Protein AF-A0A7C9DHQ3-F1 (afdb_monomer_lite)

Secondary structure (DSSP, 8-state):
------TTTHHHHHHHHHHTT--TTT-TT-HHHHHHHHHHHTGGG-HHHHHHHHHHHTTSTTHHHHTTHHHHHHHHHHHHHHHH-TTTT------------------------HHHHHHHHHHHTTS-HHHHHHHHHHTT-

pLDDT: mean 81.23, std 19.98, range [33.62, 97.62]

Structure (mmCIF, N/CA/C/O backbone):
data_AF-A0A7C9DHQ3-F1
#
_entry.id   AF-A0A7C9DHQ3-F1
#
loop_
_atom_site.group_PDB
_atom_site.id
_atom_site.type_symbol
_atom_site.label_atom_id
_atom_site.label_alt_id
_atom_site.label_comp_id
_atom_site.label_asym_id
_atom_site.label_entity_id
_atom_site.label_seq_id
_atom_site.pdbx_PDB_ins_code
_atom_site.Cartn_x
_atom_site.Cartn_y
_atom_site.Cartn_z
_atom_site.occupancy
_atom_site.B_iso_or_equiv
_atom_site.auth_seq_id
_atom_site.auth_comp_id
_atom_site.auth_asym_id
_atom_site.auth_atom_id
_atom_site.pdbx_PDB_model_num
ATOM 1 N N . VAL A 1 1 ? -20.722 9.355 8.024 1.00 60.62 1 VAL A N 1
ATOM 2 C CA . VAL A 1 1 ? -19.479 10.035 7.573 1.00 60.62 1 VAL A CA 1
ATOM 3 C C . VAL A 1 1 ? -18.934 9.284 6.367 1.00 60.62 1 VAL A C 1
ATOM 5 O O . VAL A 1 1 ? -18.838 8.066 6.445 1.00 60.62 1 VAL A O 1
ATOM 8 N N . LYS A 1 2 ? -18.645 9.956 5.244 1.00 75.50 2 LYS A N 1
ATOM 9 C CA . LYS A 1 2 ? -18.074 9.310 4.047 1.00 75.50 2 LYS A CA 1
ATOM 10 C C . LYS A 1 2 ? -16.556 9.470 4.079 1.00 75.50 2 LYS A C 1
ATOM 12 O O . LYS A 1 2 ? -16.066 10.593 4.041 1.00 75.50 2 LYS A O 1
ATOM 17 N N . ILE A 1 3 ? -15.831 8.360 4.179 1.00 81.81 3 ILE A N 1
ATOM 18 C CA . ILE A 1 3 ? -14.366 8.348 4.126 1.00 81.81 3 ILE A CA 1
ATOM 19 C C . ILE A 1 3 ? -13.960 8.115 2.673 1.00 81.81 3 ILE A C 1
ATOM 21 O O . ILE A 1 3 ? -14.392 7.150 2.047 1.00 81.81 3 ILE A O 1
ATOM 25 N N . GLU A 1 4 ? -13.152 9.018 2.131 1.00 90.00 4 GLU A N 1
ATOM 26 C CA . GLU A 1 4 ? -12.607 8.892 0.783 1.00 90.00 4 GLU A CA 1
ATOM 27 C C . GLU A 1 4 ? -11.281 8.119 0.825 1.00 90.00 4 GLU A C 1
ATOM 29 O O . GLU A 1 4 ? -10.290 8.586 1.397 1.00 90.00 4 GLU A O 1
ATOM 34 N N . LEU A 1 5 ? -11.259 6.940 0.199 1.00 93.75 5 LEU A N 1
ATOM 35 C CA . LEU A 1 5 ? -10.052 6.133 0.048 1.00 93.75 5 LEU A CA 1
ATOM 36 C C . LEU A 1 5 ? -9.278 6.571 -1.193 1.00 93.75 5 LEU A C 1
ATOM 38 O O . LEU A 1 5 ? -9.798 6.584 -2.305 1.00 93.75 5 LEU A O 1
ATOM 42 N N . THR A 1 6 ? -8.011 6.915 -0.988 1.00 96.69 6 THR A N 1
ATOM 43 C CA . THR A 1 6 ? -7.057 7.225 -2.057 1.00 96.69 6 THR A CA 1
ATOM 44 C C . THR A 1 6 ? -5.733 6.539 -1.747 1.00 96.69 6 THR A C 1
ATOM 46 O O . THR A 1 6 ? -5.458 6.233 -0.584 1.00 96.69 6 THR A O 1
ATOM 49 N N . ALA A 1 7 ? -4.884 6.333 -2.755 1.00 96.25 7 ALA A N 1
ATOM 50 C CA . ALA A 1 7 ? -3.598 5.656 -2.578 1.00 96.25 7 ALA A CA 1
ATOM 51 C C . ALA A 1 7 ? -2.707 6.299 -1.497 1.00 96.25 7 ALA A C 1
ATOM 53 O O . ALA A 1 7 ? -2.058 5.594 -0.741 1.00 96.25 7 ALA A O 1
ATOM 54 N N . GLY A 1 8 ? -2.738 7.628 -1.341 1.00 95.62 8 GLY A N 1
ATOM 55 C CA . GLY A 1 8 ? -1.963 8.318 -0.298 1.00 95.62 8 GLY A CA 1
ATOM 56 C C . GLY A 1 8 ? -2.602 8.310 1.098 1.00 95.62 8 GLY A C 1
ATOM 57 O O . GLY A 1 8 ? -1.952 8.700 2.061 1.00 95.62 8 GLY A O 1
ATOM 58 N N . LYS A 1 9 ? -3.877 7.913 1.218 1.00 96.00 9 LYS A N 1
ATOM 59 C CA . LYS A 1 9 ? -4.616 7.870 2.495 1.00 96.00 9 LYS A CA 1
ATOM 60 C C . LYS A 1 9 ? -4.815 6.447 3.018 1.00 96.00 9 LYS A C 1
ATOM 62 O O . LYS A 1 9 ? -5.102 6.287 4.199 1.00 96.00 9 LYS A O 1
ATOM 67 N N . VAL A 1 10 ? -4.668 5.423 2.174 1.00 97.19 10 VAL A N 1
ATOM 68 C CA . VAL A 1 10 ? -4.971 4.035 2.551 1.00 97.19 10 VAL A CA 1
ATOM 69 C C . VAL A 1 10 ? -4.105 3.538 3.709 1.00 97.19 10 VAL A C 1
ATOM 71 O O . VAL A 1 10 ? -4.652 2.970 4.647 1.00 97.19 10 VAL A O 1
ATOM 74 N N . ALA A 1 11 ? -2.792 3.797 3.696 1.00 97.12 11 ALA A N 1
ATOM 75 C CA . ALA A 1 11 ? -1.904 3.332 4.757 1.00 97.12 11 ALA A CA 1
ATOM 76 C C . ALA A 1 11 ? -2.162 4.065 6.087 1.00 97.12 11 ALA A C 1
ATOM 78 O O . ALA A 1 11 ? -2.366 3.376 7.085 1.00 97.12 11 ALA A O 1
ATOM 79 N N . PRO A 1 12 ? -2.282 5.414 6.130 1.00 96.50 12 PRO A N 1
ATOM 80 C CA . PRO A 1 12 ? -2.689 6.110 7.351 1.00 96.50 12 PRO A CA 1
ATOM 81 C C . PRO A 1 12 ? -4.020 5.610 7.918 1.00 96.50 12 PRO A C 1
ATOM 83 O O . PRO A 1 12 ? -4.141 5.431 9.125 1.00 96.50 12 PRO A O 1
ATOM 86 N N . LEU A 1 13 ? -5.015 5.358 7.060 1.00 96.25 13 LEU A N 1
ATOM 87 C CA . LEU A 1 13 ? -6.326 4.872 7.492 1.00 96.25 13 LEU A CA 1
ATOM 88 C C . LEU A 1 13 ? -6.277 3.421 7.986 1.00 96.25 13 LEU A C 1
ATOM 90 O O . LEU A 1 13 ? -6.947 3.105 8.966 1.00 96.25 13 LEU A O 1
ATOM 94 N N . ARG A 1 14 ? -5.472 2.553 7.360 1.00 96.25 14 ARG A N 1
ATOM 95 C CA . ARG A 1 14 ? -5.267 1.175 7.828 1.00 96.25 14 ARG A CA 1
ATOM 96 C C . ARG A 1 14 ? -4.568 1.153 9.187 1.00 96.25 14 ARG A C 1
ATOM 98 O O . ARG A 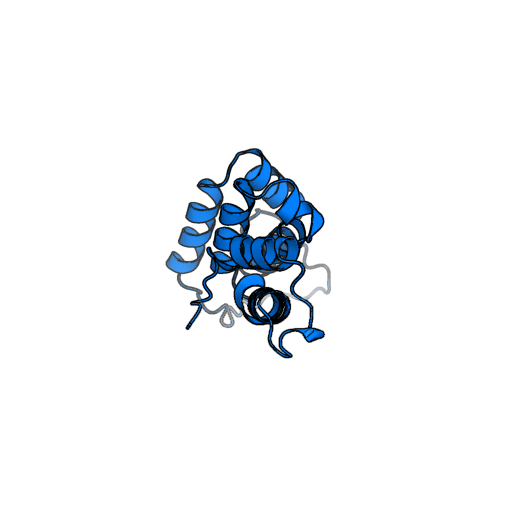1 14 ? -4.980 0.379 10.049 1.00 96.25 14 ARG A O 1
ATOM 105 N N . CYS A 1 15 ? -3.572 2.020 9.386 1.00 96.38 15 CYS A N 1
ATOM 106 C CA . CYS A 1 15 ? -2.920 2.209 10.681 1.00 96.38 15 CYS A CA 1
ATOM 107 C C . CYS A 1 15 ? -3.899 2.768 11.724 1.00 96.38 15 CYS A C 1
ATOM 109 O O . CYS A 1 15 ? -3.992 2.241 12.823 1.00 96.38 15 CYS A O 1
ATOM 111 N N . ALA A 1 16 ? -4.688 3.789 11.384 1.00 94.94 16 ALA A N 1
ATOM 112 C CA . ALA A 1 16 ? -5.689 4.334 12.300 1.00 94.94 16 ALA A CA 1
ATOM 113 C C . ALA A 1 16 ? -6.722 3.277 12.721 1.00 94.94 16 ALA A C 1
ATOM 115 O O . ALA A 1 16 ? -7.058 3.197 13.896 1.00 94.94 16 ALA A O 1
ATOM 116 N N . GLY A 1 17 ? -7.186 2.442 11.783 1.00 93.75 17 GLY A N 1
ATOM 117 C CA . GLY A 1 17 ? -8.098 1.338 12.087 1.00 93.75 17 GLY A CA 1
ATOM 118 C C . GLY A 1 17 ? -7.513 0.333 13.082 1.00 93.75 17 GLY A C 1
ATOM 119 O O . GLY A 1 17 ? -8.237 -0.122 13.958 1.00 93.75 17 GLY A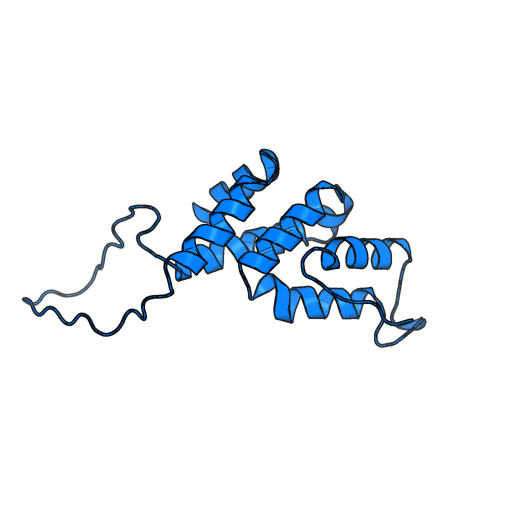 O 1
ATOM 120 N N . GLU A 1 18 ? -6.213 0.042 12.978 1.00 94.00 18 GLU A N 1
ATOM 121 C CA . GLU A 1 18 ? -5.501 -0.838 13.913 1.00 94.00 18 GLU A CA 1
ATOM 122 C C . GLU A 1 18 ? -5.374 -0.218 15.312 1.00 94.00 18 GLU A C 1
ATOM 124 O O . GLU A 1 18 ? -5.678 -0.878 16.294 1.00 94.00 18 GLU A O 1
ATOM 129 N N . VAL A 1 19 ? -4.980 1.061 15.416 1.00 94.06 19 VAL A N 1
ATOM 130 C CA . VAL A 1 19 ? -4.885 1.769 16.715 1.00 94.06 19 VAL A CA 1
ATOM 131 C C . VAL A 1 19 ? -6.243 1.868 17.406 1.00 94.06 19 VAL A C 1
ATOM 133 O O . VAL A 1 19 ? -6.319 1.837 18.628 1.00 94.06 19 VAL A O 1
ATOM 136 N N . LEU A 1 20 ? -7.313 2.021 16.627 1.00 93.19 20 LEU A N 1
ATOM 137 C CA . LEU A 1 20 ? -8.681 2.055 17.138 1.00 93.19 20 LEU A CA 1
ATOM 138 C C . LEU A 1 20 ? -9.246 0.657 17.422 1.00 93.19 20 LEU A C 1
ATOM 140 O O . LEU A 1 20 ? -10.418 0.565 17.779 1.00 93.19 20 LEU A O 1
ATOM 144 N N . GLU A 1 21 ? -8.452 -0.399 17.217 1.00 90.94 21 GLU A N 1
ATOM 145 C CA . GLU A 1 21 ? -8.834 -1.798 17.423 1.00 90.94 21 GLU A CA 1
ATOM 146 C C . GLU A 1 21 ? -10.171 -2.133 16.740 1.00 90.94 21 GLU A C 1
ATOM 148 O O . GLU A 1 21 ? -11.045 -2.796 17.296 1.00 90.94 21 GLU A O 1
ATOM 153 N N . MET A 1 22 ? -10.370 -1.628 15.513 1.00 89.56 22 MET A N 1
ATOM 154 C CA . MET A 1 22 ? -11.636 -1.807 14.806 1.00 89.56 22 MET A CA 1
ATOM 155 C C . MET A 1 22 ? -11.826 -3.268 14.393 1.00 89.56 22 MET A C 1
ATOM 157 O O . MET A 1 22 ? -11.284 -3.718 13.386 1.00 89.56 22 MET A O 1
ATOM 161 N N . THR A 1 23 ? -12.661 -3.987 15.132 1.00 86.12 23 THR A N 1
ATOM 162 C CA . THR A 1 23 ? -13.098 -5.348 14.808 1.00 86.12 23 THR A CA 1
ATOM 163 C C . THR A 1 23 ? -14.413 -5.353 14.022 1.00 86.12 23 THR A C 1
ATOM 165 O O . THR A 1 23 ? -15.074 -4.323 13.839 1.00 86.12 23 THR A O 1
ATOM 168 N N . GLU A 1 24 ? -14.790 -6.514 13.487 1.00 82.38 24 GLU A N 1
ATOM 169 C CA . GLU A 1 24 ? -16.078 -6.700 12.798 1.00 82.38 24 GLU A CA 1
ATOM 170 C C . GLU A 1 24 ? -17.273 -6.603 13.758 1.00 82.38 24 GLU A C 1
ATOM 172 O O . GLU A 1 24 ? -18.384 -6.308 13.326 1.00 82.38 24 GLU A O 1
ATOM 177 N N . GLU A 1 25 ? -17.035 -6.743 15.065 1.00 80.00 25 GLU A N 1
ATOM 178 C CA . GLU A 1 25 ? -18.056 -6.621 16.110 1.00 80.00 25 GLU A CA 1
ATOM 179 C C . GLU A 1 25 ? -18.663 -5.211 16.171 1.00 80.00 25 GLU A C 1
ATOM 181 O O . GLU A 1 25 ? -19.820 -5.045 16.555 1.00 80.00 25 GLU A O 1
ATOM 186 N N . TYR A 1 26 ? -17.910 -4.189 15.749 1.00 73.38 26 TYR A N 1
ATOM 187 C CA . TYR A 1 26 ? -18.393 -2.807 15.687 1.00 73.38 26 TYR A CA 1
ATOM 188 C C . TYR A 1 26 ? -19.109 -2.481 14.368 1.00 73.38 26 TYR A C 1
ATOM 190 O O . TYR A 1 26 ? -19.948 -1.581 14.327 1.00 73.38 26 TYR A O 1
ATOM 198 N N . SER A 1 27 ? -18.732 -3.151 13.273 1.00 80.75 27 SER A N 1
ATOM 199 C CA . SER A 1 27 ? -19.278 -2.958 11.924 1.00 80.75 27 SER A CA 1
ATOM 200 C C . SER A 1 27 ? -18.690 -4.003 10.965 1.00 80.75 27 SER A C 1
ATOM 202 O O . SER A 1 27 ? -17.472 -4.037 10.798 1.00 80.75 27 SER A O 1
ATOM 204 N N . GLU A 1 28 ? -19.533 -4.730 10.221 1.00 75.56 28 GLU A N 1
ATOM 205 C CA . GLU A 1 28 ? -19.107 -5.742 9.224 1.00 75.56 28 GLU A CA 1
ATOM 206 C C . GLU A 1 28 ? -18.123 -5.190 8.170 1.00 75.56 28 GLU A C 1
ATOM 208 O O . GLU A 1 28 ? -17.203 -5.872 7.726 1.00 75.56 28 GLU A O 1
ATOM 213 N N . ASP A 1 29 ? -18.266 -3.915 7.797 1.00 85.25 29 ASP A N 1
ATOM 214 C CA . ASP A 1 29 ? -17.377 -3.227 6.851 1.00 85.25 29 ASP A CA 1
ATOM 215 C C . ASP A 1 29 ? -16.609 -2.087 7.547 1.00 85.25 29 ASP A C 1
ATOM 217 O O . ASP A 1 29 ? -16.765 -0.895 7.240 1.00 85.25 29 ASP A O 1
ATOM 221 N N . ASN A 1 30 ? -15.841 -2.445 8.579 1.00 90.88 30 ASN A N 1
ATOM 222 C CA . ASN A 1 30 ? -15.017 -1.509 9.345 1.00 90.88 30 ASN A CA 1
ATOM 223 C C . ASN A 1 30 ? -13.859 -0.911 8.512 1.00 90.88 30 ASN A C 1
ATOM 225 O O . ASN A 1 30 ? -13.621 -1.269 7.355 1.00 90.88 30 ASN A O 1
ATOM 229 N N . LEU A 1 31 ? -13.131 0.051 9.089 1.00 92.25 31 LEU A N 1
ATOM 230 C CA . LEU A 1 31 ? -12.065 0.749 8.366 1.00 92.25 31 LEU A CA 1
ATOM 231 C C . LEU A 1 31 ? -10.913 -0.183 7.966 1.00 92.25 31 LEU A C 1
ATOM 233 O O . LEU A 1 31 ? -10.336 0.012 6.895 1.00 92.25 31 LEU A O 1
ATOM 237 N N . ILE A 1 32 ? -10.601 -1.193 8.784 1.00 94.38 32 ILE A N 1
ATOM 238 C CA . ILE A 1 32 ? -9.573 -2.193 8.478 1.00 94.38 32 ILE A CA 1
ATOM 239 C C . ILE A 1 32 ? -9.964 -2.957 7.211 1.00 94.38 32 ILE A C 1
ATOM 241 O O . ILE A 1 32 ? -9.223 -2.913 6.230 1.00 94.38 32 ILE A O 1
ATOM 245 N N . ASN A 1 33 ? -11.163 -3.539 7.171 1.00 93.19 33 ASN A N 1
ATOM 246 C CA . ASN A 1 33 ? -11.657 -4.293 6.017 1.00 93.19 33 ASN A CA 1
ATOM 247 C C . ASN A 1 33 ? -11.740 -3.429 4.750 1.00 93.19 33 ASN A C 1
ATOM 249 O O . ASN A 1 33 ? -11.299 -3.845 3.674 1.00 93.19 33 ASN A O 1
ATOM 253 N N . LYS A 1 34 ? -12.227 -2.188 4.870 1.00 94.06 34 LYS A N 1
ATOM 254 C CA . LYS A 1 34 ? -12.308 -1.234 3.750 1.00 94.06 34 LYS A CA 1
ATOM 255 C C . LYS A 1 34 ? -10.942 -0.893 3.166 1.00 94.06 34 LYS A C 1
ATOM 257 O O . LYS A 1 34 ? -10.763 -0.892 1.946 1.00 94.06 34 LYS A O 1
ATOM 262 N N . THR A 1 35 ? -9.989 -0.560 4.032 1.00 96.06 35 THR A N 1
ATOM 263 C CA . THR A 1 35 ? -8.641 -0.162 3.608 1.00 96.06 35 THR A CA 1
ATOM 264 C C . THR A 1 35 ? -7.866 -1.346 3.053 1.00 96.06 35 THR A C 1
ATOM 266 O O . THR A 1 35 ? -7.219 -1.195 2.022 1.00 96.06 35 THR A O 1
ATOM 269 N N . GLU A 1 36 ? -8.002 -2.527 3.653 1.00 95.75 36 GLU A N 1
ATOM 270 C CA . GLU A 1 36 ? -7.362 -3.759 3.194 1.00 95.75 36 GLU A CA 1
ATOM 271 C C . GLU A 1 36 ? -7.891 -4.189 1.818 1.00 95.75 36 GLU A C 1
ATOM 273 O O . GLU A 1 36 ? -7.115 -4.465 0.898 1.00 95.75 36 GLU A O 1
ATOM 278 N N . ARG A 1 37 ? -9.214 -4.123 1.614 1.00 95.81 37 ARG A N 1
ATOM 279 C CA . ARG A 1 37 ? -9.826 -4.374 0.304 1.00 95.81 37 ARG A CA 1
ATOM 280 C C . ARG A 1 37 ? -9.319 -3.393 -0.749 1.00 95.81 37 ARG A C 1
ATOM 282 O O . ARG A 1 37 ? -8.937 -3.815 -1.837 1.00 95.81 37 ARG A O 1
ATOM 289 N N . PHE A 1 38 ? -9.296 -2.096 -0.445 1.00 96.94 38 PHE A N 1
ATOM 290 C CA . PHE A 1 38 ? -8.827 -1.080 -1.389 1.00 96.94 38 PHE A CA 1
ATOM 291 C C . PHE A 1 38 ? -7.328 -1.212 -1.698 1.00 96.94 38 PHE A C 1
ATOM 293 O O . PHE A 1 38 ? -6.923 -1.070 -2.855 1.00 96.94 38 PHE A O 1
ATOM 300 N N . LEU A 1 39 ? -6.512 -1.533 -0.690 1.00 97.19 39 LEU A N 1
ATOM 301 C CA . LEU A 1 39 ? -5.085 -1.793 -0.853 1.00 97.19 39 LEU A CA 1
ATOM 302 C C . LEU A 1 39 ? -4.873 -2.958 -1.829 1.00 97.19 39 LEU A C 1
ATOM 304 O O . LEU A 1 39 ? -4.239 -2.785 -2.868 1.00 97.19 39 LEU A O 1
ATOM 308 N N . SER A 1 40 ? -5.492 -4.105 -1.554 1.00 97.12 40 SER A N 1
ATOM 309 C CA . SER A 1 40 ? -5.330 -5.331 -2.340 1.00 97.12 40 SER A CA 1
ATOM 310 C C . SER A 1 40 ? -5.951 -5.261 -3.741 1.00 97.12 40 SER A C 1
ATOM 312 O O . SER A 1 40 ? -5.378 -5.755 -4.714 1.00 97.12 40 SER A O 1
ATOM 314 N N . GLN A 1 41 ? -7.132 -4.653 -3.883 1.00 96.31 41 GLN A N 1
ATOM 315 C CA . GLN A 1 41 ? -7.878 -4.673 -5.146 1.00 96.31 41 GLN A CA 1
ATOM 316 C C . GLN A 1 41 ? -7.530 -3.524 -6.092 1.00 96.31 41 GLN A C 1
ATOM 318 O O . GLN A 1 41 ? -7.707 -3.699 -7.298 1.00 96.31 41 GLN A O 1
ATOM 323 N N . SER A 1 42 ? -7.028 -2.400 -5.574 1.00 95.62 42 SER A N 1
ATOM 324 C CA . SER A 1 42 ? -6.771 -1.191 -6.365 1.00 95.62 42 SER A CA 1
ATOM 325 C C . SER A 1 42 ? -5.304 -0.776 -6.306 1.00 95.62 42 SER A C 1
ATOM 327 O O . SER A 1 42 ? -4.621 -0.767 -7.328 1.00 95.62 42 SER A O 1
ATOM 329 N N . VAL A 1 43 ? -4.793 -0.476 -5.110 1.00 97.31 43 VAL A N 1
ATOM 330 C CA . VAL A 1 43 ? -3.467 0.144 -4.940 1.00 97.31 43 VAL A CA 1
ATOM 331 C C . VAL A 1 43 ? -2.353 -0.792 -5.392 1.00 97.31 43 VAL A C 1
ATOM 333 O O . VAL A 1 43 ? -1.544 -0.420 -6.238 1.00 97.31 43 VAL A O 1
ATOM 336 N N . LEU A 1 44 ? -2.359 -2.039 -4.916 1.00 96.69 44 LEU A N 1
ATOM 337 C CA . LEU A 1 44 ? -1.374 -3.055 -5.288 1.00 96.69 44 LEU A CA 1
ATOM 338 C C . LEU A 1 44 ? -1.543 -3.557 -6.728 1.00 96.69 44 LEU A C 1
ATOM 340 O O . LEU A 1 44 ? -0.747 -4.377 -7.170 1.00 96.69 44 LEU A O 1
ATOM 344 N N . LYS A 1 45 ? -2.529 -3.070 -7.494 1.00 94.38 45 LYS A N 1
ATOM 345 C CA . LYS A 1 45 ? -2.694 -3.372 -8.928 1.00 94.38 45 LYS A CA 1
ATOM 346 C C . LYS A 1 45 ? -2.229 -2.248 -9.850 1.00 94.38 45 LYS A C 1
ATOM 348 O O . LYS A 1 45 ? -2.085 -2.480 -11.046 1.00 94.38 45 LYS A O 1
ATOM 353 N N . ASN A 1 46 ? -1.868 -1.089 -9.307 1.00 92.50 46 ASN A N 1
ATOM 354 C CA . ASN A 1 46 ? -1.349 0.040 -10.070 1.00 92.50 46 ASN A CA 1
ATOM 355 C C . ASN A 1 46 ? -0.007 0.505 -9.490 1.00 92.50 46 ASN A C 1
ATOM 357 O O . ASN A 1 46 ? 0.079 0.844 -8.314 1.00 92.50 46 ASN A O 1
ATOM 361 N N . ILE A 1 47 ? 1.045 0.536 -10.315 1.00 93.69 47 ILE A N 1
ATOM 362 C CA . ILE A 1 47 ? 2.394 0.911 -9.866 1.00 93.69 47 ILE A CA 1
ATOM 363 C C . ILE A 1 47 ? 2.444 2.326 -9.275 1.00 93.69 47 ILE A C 1
ATOM 365 O O . ILE A 1 47 ? 3.031 2.515 -8.217 1.00 93.69 47 ILE A O 1
ATOM 369 N N . LYS A 1 48 ? 1.752 3.303 -9.875 1.00 93.62 48 LYS A N 1
ATOM 370 C CA . LYS A 1 48 ? 1.710 4.686 -9.369 1.00 93.62 48 LYS A CA 1
ATOM 371 C C . LYS A 1 48 ? 1.038 4.776 -8.010 1.00 93.62 48 LYS A C 1
ATOM 373 O O . LYS A 1 48 ? 1.530 5.451 -7.109 1.00 93.62 48 LYS A O 1
ATOM 378 N N . ASP A 1 49 ? -0.080 4.075 -7.856 1.00 95.94 49 ASP A N 1
ATOM 379 C CA . ASP A 1 49 ? -0.791 4.043 -6.583 1.00 95.94 49 ASP A CA 1
ATOM 380 C C . ASP A 1 49 ? 0.039 3.317 -5.519 1.00 95.94 49 ASP A C 1
ATOM 382 O O . ASP A 1 49 ? 0.097 3.780 -4.383 1.00 95.94 49 ASP A O 1
ATOM 386 N N . SER A 1 50 ? 0.747 2.245 -5.893 1.00 96.88 50 SER A N 1
ATOM 387 C CA . SER A 1 50 ? 1.682 1.541 -5.007 1.00 96.88 50 SER A CA 1
ATOM 388 C C . SER A 1 50 ? 2.817 2.463 -4.536 1.00 96.88 50 SER A C 1
ATOM 390 O O . SER A 1 50 ? 3.078 2.527 -3.338 1.00 96.88 50 SER A O 1
ATOM 392 N N . VAL A 1 51 ? 3.432 3.249 -5.432 1.00 96.38 51 VAL A N 1
ATOM 393 C CA . VAL A 1 51 ? 4.467 4.244 -5.076 1.00 96.38 51 VAL A CA 1
ATOM 394 C C . VAL A 1 51 ? 3.901 5.322 -4.150 1.00 96.38 51 VAL A C 1
ATOM 396 O O . VAL A 1 51 ? 4.508 5.669 -3.137 1.00 96.38 51 VAL A O 1
ATOM 399 N N . LYS A 1 52 ? 2.701 5.829 -4.444 1.00 96.56 52 LYS A N 1
ATOM 400 C CA . LYS A 1 52 ? 2.046 6.855 -3.624 1.00 96.56 52 LYS A CA 1
ATOM 401 C C . LYS A 1 52 ? 1.674 6.346 -2.228 1.00 96.56 52 LYS A C 1
ATOM 403 O O . LYS A 1 52 ? 1.809 7.090 -1.256 1.00 96.56 52 LYS A O 1
ATOM 408 N N . ALA A 1 53 ? 1.220 5.099 -2.122 1.00 97.31 53 ALA A N 1
ATOM 409 C CA . ALA A 1 53 ? 0.963 4.448 -0.843 1.00 97.31 53 ALA A CA 1
ATOM 410 C C . ALA A 1 53 ? 2.263 4.231 -0.064 1.00 97.31 53 ALA A C 1
ATOM 412 O O . ALA A 1 53 ? 2.325 4.603 1.107 1.00 97.31 53 ALA A O 1
ATOM 413 N N . LEU A 1 54 ? 3.321 3.753 -0.727 1.00 97.25 54 LEU A N 1
ATOM 414 C CA . LEU A 1 54 ? 4.642 3.577 -0.127 1.00 97.25 54 LEU A CA 1
ATOM 415 C C . LEU A 1 54 ? 5.186 4.890 0.453 1.00 97.25 54 LEU A C 1
ATOM 417 O O . LEU A 1 54 ? 5.607 4.924 1.605 1.00 97.25 54 LEU A O 1
ATOM 421 N N . LYS A 1 55 ? 5.068 5.998 -0.290 1.00 96.56 55 LYS A N 1
ATOM 422 C CA . LYS A 1 55 ? 5.447 7.338 0.185 1.00 96.56 55 LYS A CA 1
ATOM 423 C C . LYS A 1 55 ? 4.691 7.754 1.450 1.00 96.56 55 LYS A C 1
ATOM 425 O O . LYS A 1 55 ? 5.242 8.413 2.325 1.00 96.56 55 LYS A O 1
ATOM 430 N N . SER A 1 56 ? 3.419 7.374 1.574 1.00 96.38 56 SER A N 1
ATOM 431 C CA . SER A 1 56 ? 2.640 7.672 2.782 1.00 96.38 56 SER A CA 1
ATOM 432 C C . SER A 1 56 ? 3.109 6.876 4.008 1.00 96.38 56 SER A C 1
ATOM 434 O O . SER A 1 56 ? 2.939 7.349 5.131 1.00 96.38 56 SER A O 1
ATOM 436 N N . CYS A 1 57 ? 3.744 5.714 3.810 1.00 96.69 57 CYS A N 1
ATOM 437 C CA . CYS A 1 57 ? 4.267 4.874 4.888 1.00 96.69 57 CYS A CA 1
ATOM 438 C C . CYS A 1 57 ? 5.500 5.461 5.586 1.00 96.69 57 CYS A C 1
ATOM 440 O O . CYS A 1 57 ? 5.751 5.108 6.736 1.00 96.69 57 CYS A O 1
ATOM 442 N N . GLU A 1 58 ? 6.228 6.390 4.959 1.00 94.25 58 GLU A N 1
ATOM 443 C CA . GLU A 1 58 ? 7.433 7.009 5.539 1.00 94.25 58 GLU A CA 1
ATOM 444 C C . GLU A 1 58 ? 7.162 7.692 6.884 1.00 94.25 58 GLU A C 1
ATOM 446 O O . GLU A 1 58 ? 8.003 7.690 7.779 1.00 94.25 58 GLU A O 1
ATOM 451 N N . ARG A 1 59 ? 5.956 8.247 7.051 1.00 92.94 59 ARG A N 1
ATOM 452 C CA . ARG A 1 59 ? 5.517 8.918 8.285 1.00 92.94 59 ARG A CA 1
ATOM 453 C C . ARG A 1 59 ? 4.794 7.989 9.263 1.00 92.94 59 ARG A C 1
ATOM 455 O O . ARG A 1 59 ? 4.274 8.460 10.267 1.00 92.94 59 ARG A O 1
ATOM 462 N N . LEU A 1 60 ? 4.711 6.697 8.948 1.00 93.38 60 LEU A N 1
ATOM 463 C CA . LEU A 1 60 ? 3.933 5.699 9.687 1.00 93.38 60 LEU A CA 1
ATOM 464 C C . LEU A 1 60 ? 4.805 4.567 10.238 1.00 93.38 60 LEU A C 1
ATOM 466 O O . LEU A 1 60 ? 4.274 3.556 10.693 1.00 93.38 60 LEU A O 1
ATOM 470 N N . SER A 1 61 ? 6.129 4.700 10.176 1.00 87.94 61 SER A N 1
ATOM 471 C CA . SER A 1 61 ? 7.051 3.745 10.791 1.00 87.94 61 SER A CA 1
ATOM 472 C C . SER A 1 61 ? 6.955 3.814 12.327 1.00 87.94 61 SER A C 1
ATOM 474 O O . SER A 1 61 ? 6.855 4.920 12.863 1.00 87.94 61 SER A O 1
ATOM 476 N N . PRO A 1 62 ? 6.962 2.677 13.055 1.00 93.88 62 PRO A N 1
ATOM 477 C CA . PRO A 1 62 ? 7.124 1.292 12.574 1.00 93.88 62 PRO A CA 1
ATOM 478 C C . PRO A 1 62 ? 5.808 0.607 12.169 1.00 93.88 62 PRO A C 1
ATOM 480 O O . PRO A 1 62 ? 5.796 -0.515 11.674 1.00 93.88 62 PRO A O 1
ATOM 483 N N . MET A 1 63 ? 4.676 1.267 12.381 1.00 95.31 63 MET A N 1
ATOM 484 C CA . MET A 1 63 ? 3.355 0.659 12.288 1.00 95.31 63 MET A CA 1
ATOM 485 C C . MET A 1 63 ? 3.012 0.126 10.891 1.00 95.31 63 MET A C 1
ATOM 487 O O . MET A 1 63 ? 2.529 -0.996 10.758 1.00 95.31 63 MET A O 1
ATOM 491 N N . ALA A 1 64 ? 3.295 0.897 9.839 1.00 95.44 64 ALA A N 1
ATOM 492 C CA . ALA A 1 64 ? 3.051 0.457 8.464 1.00 95.44 64 ALA A CA 1
ATOM 493 C C . ALA A 1 64 ? 3.933 -0.736 8.047 1.00 95.44 64 ALA A C 1
ATOM 495 O O . ALA A 1 64 ? 3.531 -1.518 7.180 1.00 95.44 64 ALA A O 1
ATOM 496 N N . GLU A 1 65 ? 5.110 -0.878 8.662 1.00 95.38 65 GLU A N 1
ATOM 497 C CA . GLU A 1 65 ? 6.003 -2.022 8.459 1.00 95.38 65 GLU A CA 1
ATOM 498 C C . GLU A 1 65 ? 5.414 -3.272 9.122 1.00 95.38 65 GLU A C 1
ATOM 500 O O . GLU A 1 65 ? 5.253 -4.296 8.464 1.00 95.38 65 GLU A O 1
ATOM 505 N N . ASN A 1 66 ? 4.979 -3.158 10.382 1.00 96.75 66 ASN A N 1
ATOM 506 C CA . ASN A 1 66 ? 4.367 -4.259 11.134 1.00 96.75 66 ASN A CA 1
ATOM 507 C C . ASN A 1 66 ? 3.076 -4.778 10.482 1.00 96.75 66 ASN A C 1
ATOM 509 O O . ASN A 1 66 ? 2.802 -5.973 10.511 1.00 96.75 66 ASN A O 1
ATOM 513 N N . LEU A 1 67 ? 2.297 -3.893 9.854 1.00 96.06 67 LEU A N 1
ATOM 514 C CA . LEU A 1 67 ? 1.090 -4.251 9.096 1.00 96.06 67 LEU A CA 1
ATOM 515 C C . LEU A 1 67 ? 1.390 -4.807 7.689 1.00 96.06 67 LEU A C 1
ATOM 517 O O . LEU A 1 67 ? 0.471 -5.045 6.897 1.00 96.06 67 LEU A O 1
ATOM 521 N N . GLY A 1 68 ? 2.669 -4.959 7.332 1.00 96.69 68 GLY A N 1
ATOM 522 C CA . GLY A 1 68 ? 3.113 -5.487 6.043 1.00 96.69 68 GLY A CA 1
ATOM 523 C C . GLY A 1 68 ? 2.724 -4.616 4.847 1.00 96.69 68 GLY A C 1
ATOM 524 O O . GLY A 1 68 ? 2.708 -5.098 3.717 1.00 96.69 68 GLY A O 1
ATOM 525 N N . ILE A 1 69 ? 2.357 -3.347 5.053 1.00 97.44 69 ILE A N 1
ATOM 526 C CA . ILE A 1 69 ? 1.922 -2.459 3.963 1.00 97.44 69 ILE A CA 1
ATOM 527 C C . ILE A 1 69 ? 3.128 -2.086 3.098 1.00 97.44 69 ILE A C 1
ATOM 529 O O . ILE A 1 69 ? 3.037 -2.105 1.871 1.00 97.44 69 ILE A O 1
ATOM 533 N N . VAL A 1 70 ? 4.261 -1.794 3.744 1.00 97.31 70 VAL A N 1
ATOM 534 C CA . VAL A 1 70 ? 5.515 -1.411 3.082 1.00 97.31 70 VAL A CA 1
ATOM 535 C C . VAL A 1 70 ? 6.004 -2.517 2.153 1.00 97.31 70 VAL A C 1
ATOM 537 O O . VAL A 1 70 ? 6.165 -2.278 0.958 1.00 97.31 70 VAL A O 1
ATOM 540 N N . HIS A 1 71 ? 6.166 -3.732 2.682 1.00 97.06 71 HIS A N 1
ATOM 541 C CA . HIS A 1 71 ? 6.638 -4.883 1.913 1.00 97.06 71 HIS A CA 1
ATOM 542 C C . HIS A 1 71 ? 5.735 -5.173 0.709 1.00 97.06 71 HIS A C 1
ATOM 544 O O . HIS A 1 71 ? 6.216 -5.217 -0.418 1.00 97.06 71 HIS A O 1
ATOM 550 N N . ARG A 1 72 ? 4.411 -5.220 0.917 1.00 97.62 72 ARG A N 1
ATOM 551 C CA . ARG A 1 72 ? 3.446 -5.448 -0.169 1.00 97.62 72 ARG A CA 1
ATOM 552 C C . ARG A 1 72 ? 3.518 -4.387 -1.264 1.00 97.62 72 ARG A C 1
ATOM 554 O O . ARG A 1 72 ? 3.389 -4.718 -2.438 1.00 97.62 72 ARG A O 1
ATOM 561 N N . CYS A 1 73 ? 3.710 -3.117 -0.903 1.00 97.56 73 CYS A N 1
ATOM 562 C CA . CYS A 1 73 ? 3.868 -2.051 -1.892 1.00 97.56 73 CYS A CA 1
ATOM 563 C C . CYS A 1 73 ? 5.174 -2.200 -2.682 1.00 97.56 73 CYS A C 1
ATOM 565 O O . CYS A 1 73 ? 5.153 -2.012 -3.895 1.00 97.56 73 CYS A O 1
ATOM 567 N N . ILE A 1 74 ? 6.283 -2.559 -2.026 1.00 97.06 74 ILE A N 1
ATOM 568 C CA . ILE A 1 74 ? 7.576 -2.799 -2.685 1.00 97.06 74 ILE A CA 1
ATOM 569 C C . ILE A 1 74 ? 7.460 -3.955 -3.686 1.00 97.06 74 ILE A C 1
ATOM 571 O O . ILE A 1 74 ? 7.781 -3.761 -4.857 1.00 97.06 74 ILE A O 1
ATOM 575 N N . ASP A 1 75 ? 6.902 -5.094 -3.273 1.00 96.00 75 ASP A N 1
ATOM 576 C CA . ASP A 1 75 ? 6.714 -6.267 -4.139 1.00 96.00 75 ASP A CA 1
ATOM 577 C C . ASP A 1 75 ? 5.793 -5.952 -5.325 1.00 96.00 75 ASP A C 1
ATOM 579 O O . ASP A 1 75 ? 6.001 -6.371 -6.466 1.00 96.00 75 ASP A O 1
ATOM 583 N N . ALA A 1 76 ? 4.748 -5.162 -5.074 1.00 95.62 76 ALA A N 1
ATOM 584 C CA . ALA A 1 76 ? 3.834 -4.702 -6.104 1.00 95.62 76 ALA A CA 1
ATOM 585 C C . ALA A 1 76 ? 4.514 -3.756 -7.110 1.00 95.62 76 ALA A C 1
ATOM 587 O O . ALA A 1 76 ? 4.109 -3.737 -8.275 1.00 95.62 76 ALA A O 1
ATOM 588 N N . ILE A 1 77 ? 5.501 -2.962 -6.687 1.00 94.62 77 ILE A N 1
ATOM 589 C CA . ILE A 1 77 ? 6.279 -2.088 -7.572 1.00 94.62 77 ILE A CA 1
ATOM 590 C C . ILE A 1 77 ? 7.271 -2.919 -8.387 1.00 94.62 77 ILE A C 1
ATOM 592 O O . ILE A 1 77 ? 7.285 -2.776 -9.609 1.00 94.62 77 ILE A O 1
ATOM 596 N N . SER A 1 78 ? 8.046 -3.803 -7.749 1.00 92.56 78 SER A N 1
ATOM 597 C CA . SER A 1 78 ? 9.064 -4.615 -8.427 1.00 92.56 78 SER A CA 1
ATOM 598 C C . SER A 1 78 ? 8.450 -5.534 -9.484 1.00 92.56 78 SER A C 1
ATOM 600 O O . SER A 1 78 ? 8.825 -5.465 -10.656 1.00 92.56 78 SER A O 1
ATOM 602 N N . SER A 1 79 ? 7.416 -6.295 -9.111 1.00 90.56 79 SER A N 1
ATOM 603 C CA . SER A 1 79 ? 6.709 -7.205 -10.022 1.00 90.56 79 SER A CA 1
ATOM 604 C C . SER A 1 79 ? 6.121 -6.490 -11.238 1.00 90.56 79 SER A C 1
ATOM 606 O O . SER A 1 79 ? 6.201 -6.989 -12.358 1.00 90.56 79 SER A O 1
ATOM 608 N N . LYS A 1 80 ? 5.547 -5.296 -11.056 1.00 88.44 80 LYS A N 1
ATOM 609 C CA . LYS A 1 80 ? 4.969 -4.543 -12.174 1.00 88.44 80 LYS A CA 1
ATOM 610 C C . LYS A 1 80 ? 6.019 -3.878 -13.032 1.00 88.44 80 LYS A C 1
ATOM 612 O O . LYS A 1 80 ? 5.856 -3.856 -14.247 1.00 88.44 80 LYS A O 1
ATOM 617 N N . ALA A 1 81 ? 7.069 -3.330 -12.436 1.00 86.25 81 ALA A N 1
ATOM 618 C CA . ALA A 1 81 ? 8.130 -2.698 -13.200 1.00 86.25 81 ALA A CA 1
ATOM 619 C C . ALA A 1 81 ? 8.786 -3.681 -14.179 1.00 86.25 81 ALA A C 1
ATOM 621 O O . ALA A 1 81 ? 9.020 -3.306 -15.326 1.00 86.25 81 ALA A O 1
ATOM 622 N N . ALA A 1 82 ? 8.964 -4.944 -13.773 1.00 79.69 82 ALA A N 1
ATOM 623 C CA . ALA A 1 82 ? 9.439 -6.012 -14.652 1.00 79.69 82 ALA A CA 1
ATOM 624 C C . ALA A 1 82 ? 8.513 -6.260 -15.863 1.00 79.69 82 ALA A C 1
ATOM 626 O O . ALA A 1 82 ? 8.988 -6.562 -16.956 1.00 79.69 82 ALA A O 1
ATOM 627 N N . LEU A 1 83 ? 7.195 -6.092 -1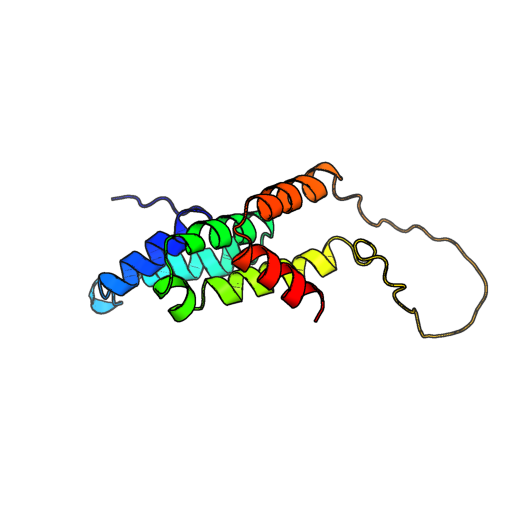5.699 1.00 78.56 83 LEU A N 1
ATOM 628 C CA . LEU A 1 83 ? 6.215 -6.244 -16.783 1.00 78.56 83 LEU A CA 1
ATOM 629 C C . LEU A 1 83 ? 6.179 -5.045 -17.737 1.00 78.56 83 LEU A C 1
ATOM 631 O O . LEU A 1 83 ? 5.868 -5.212 -18.915 1.00 78.56 83 LEU A O 1
ATOM 635 N N . TYR A 1 84 ? 6.440 -3.833 -17.236 1.00 69.50 84 TYR A N 1
ATOM 636 C CA . TYR A 1 84 ? 6.349 -2.621 -18.051 1.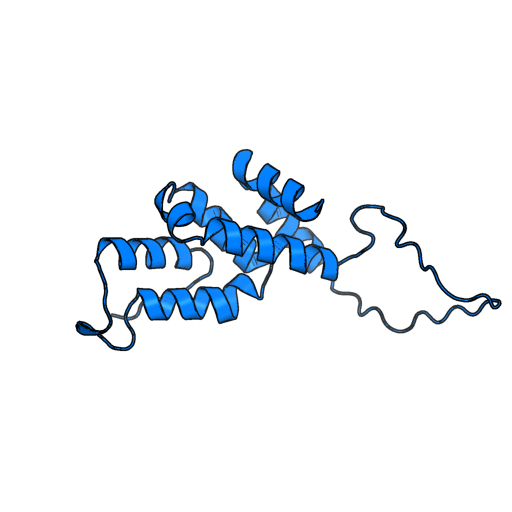00 69.50 84 TYR A CA 1
ATOM 637 C C . TYR A 1 84 ? 7.476 -2.509 -19.070 1.00 69.50 84 TYR A C 1
ATOM 639 O O . TYR A 1 84 ? 7.241 -1.952 -20.143 1.00 69.50 84 TYR A O 1
ATOM 647 N N . ASP A 1 85 ? 8.671 -3.011 -18.753 1.00 63.62 85 ASP A N 1
ATOM 648 C CA . ASP A 1 85 ? 9.757 -3.094 -19.720 1.00 63.62 85 ASP A CA 1
ATOM 649 C C . ASP A 1 85 ? 10.889 -4.043 -19.267 1.00 63.62 85 ASP A C 1
ATOM 651 O O . ASP A 1 85 ? 11.730 -3.658 -18.448 1.00 63.62 85 ASP A O 1
ATOM 655 N N . PRO A 1 86 ? 10.981 -5.243 -19.867 1.00 58.72 86 PRO A N 1
ATOM 656 C CA . PRO A 1 86 ? 12.079 -6.183 -19.635 1.00 58.72 86 PRO A CA 1
ATOM 657 C C . PRO A 1 86 ? 13.468 -5.628 -19.996 1.00 58.72 86 PRO A C 1
ATOM 659 O O . PRO A 1 86 ? 14.481 -6.147 -19.537 1.00 58.72 86 PRO A O 1
ATOM 662 N N . THR A 1 87 ? 13.535 -4.585 -20.831 1.00 58.03 87 THR A N 1
ATOM 663 C CA . THR A 1 87 ? 14.780 -3.986 -21.338 1.00 58.03 87 THR A CA 1
ATOM 664 C C . THR A 1 87 ? 15.242 -2.759 -20.548 1.00 58.03 87 THR A C 1
ATOM 666 O O . THR A 1 87 ? 16.374 -2.311 -20.740 1.00 58.03 87 THR A O 1
ATOM 669 N N . LEU A 1 88 ? 14.426 -2.245 -19.614 1.00 58.56 88 LEU A N 1
ATOM 670 C CA . LEU A 1 88 ? 14.700 -1.016 -18.847 1.00 58.56 88 LEU A CA 1
ATOM 671 C C . LEU A 1 88 ? 15.978 -1.123 -18.007 1.00 58.56 88 LEU A C 1
ATOM 673 O O . LEU A 1 88 ? 16.651 -0.125 -17.766 1.00 58.56 88 LEU A O 1
ATOM 677 N N . PHE A 1 89 ? 16.337 -2.344 -17.612 1.00 57.44 89 PHE A N 1
ATOM 678 C CA . PHE A 1 89 ? 17.519 -2.634 -16.803 1.00 57.44 89 PHE A CA 1
ATOM 679 C C . PHE A 1 89 ? 18.711 -3.169 -17.613 1.00 57.44 89 PHE A C 1
ATOM 681 O O . PHE A 1 89 ? 19.725 -3.552 -17.033 1.00 57.44 89 PHE A O 1
ATOM 688 N N . GLY A 1 90 ? 18.634 -3.161 -18.951 1.00 51.78 90 GLY A N 1
ATOM 689 C CA . GLY A 1 90 ? 19.770 -3.488 -19.819 1.00 51.78 90 GLY A CA 1
ATOM 690 C C . GLY A 1 90 ? 20.243 -4.941 -19.737 1.00 51.78 90 GLY A C 1
ATOM 691 O O . GLY A 1 90 ? 21.383 -5.234 -20.098 1.00 51.78 90 GLY A O 1
ATOM 692 N N . TRP A 1 91 ? 19.403 -5.859 -19.258 1.00 50.56 91 TRP A N 1
ATOM 693 C CA . TRP A 1 91 ? 19.737 -7.279 -19.217 1.00 50.56 91 TRP A CA 1
ATOM 694 C C . TRP A 1 91 ? 19.334 -7.932 -20.538 1.00 50.56 91 TRP A C 1
ATOM 696 O O . TRP A 1 91 ? 18.180 -7.794 -20.954 1.00 50.56 91 TRP A O 1
ATOM 706 N N . PRO A 1 92 ? 20.244 -8.640 -21.232 1.00 47.38 92 PRO A N 1
ATOM 707 C CA . PRO A 1 92 ? 19.827 -9.479 -22.334 1.00 47.38 92 PRO A CA 1
ATOM 708 C C . PRO A 1 92 ? 18.973 -10.589 -21.725 1.00 47.38 92 PRO A C 1
ATOM 710 O O . PRO A 1 92 ? 19.488 -11.476 -21.044 1.00 47.38 92 PRO A O 1
ATOM 713 N N . VAL A 1 93 ? 17.658 -10.531 -21.944 1.00 50.25 93 VAL A N 1
ATOM 714 C CA . VAL A 1 93 ? 16.801 -11.701 -21.767 1.00 50.25 93 VAL A CA 1
ATOM 715 C C . VAL A 1 93 ? 17.340 -12.724 -22.754 1.00 50.25 93 VAL A C 1
ATOM 717 O O . VAL A 1 93 ? 17.141 -12.613 -23.962 1.00 50.25 93 VAL A O 1
ATOM 720 N N . ASN A 1 94 ? 18.151 -13.647 -22.246 1.00 48.03 94 ASN A N 1
ATOM 721 C CA . ASN A 1 94 ? 18.721 -14.709 -23.041 1.00 48.03 94 ASN A CA 1
ATOM 722 C C . ASN A 1 94 ? 17.553 -15.609 -23.450 1.00 48.03 94 ASN A C 1
ATOM 724 O O . ASN A 1 94 ? 17.125 -16.466 -22.678 1.00 48.03 94 ASN A O 1
ATOM 728 N N . GLU A 1 95 ? 17.011 -15.379 -24.646 1.00 44.16 95 GLU A N 1
ATOM 729 C CA . GLU A 1 95 ? 16.121 -16.312 -25.327 1.00 44.16 95 GLU A CA 1
ATOM 730 C C . GLU A 1 95 ? 16.920 -17.580 -25.648 1.00 44.16 95 GLU A C 1
ATOM 732 O O . GLU A 1 95 ? 17.384 -17.818 -26.761 1.00 44.16 95 GLU A O 1
ATOM 737 N N . ALA A 1 96 ? 17.111 -18.424 -24.641 1.00 47.06 96 ALA A N 1
ATOM 738 C CA . ALA A 1 96 ? 17.395 -19.818 -24.877 1.00 47.06 96 ALA A CA 1
ATOM 739 C C . ALA A 1 96 ? 16.061 -20.480 -25.237 1.00 47.06 96 ALA A C 1
ATOM 741 O O . ALA A 1 96 ? 15.265 -20.798 -24.361 1.00 47.06 96 ALA A O 1
ATOM 742 N N . THR A 1 97 ? 15.793 -20.663 -26.532 1.00 40.31 97 THR A N 1
ATOM 743 C CA . THR A 1 97 ? 15.633 -22.004 -27.123 1.00 40.31 97 THR A CA 1
ATOM 744 C C . THR A 1 97 ? 15.243 -21.961 -28.609 1.00 40.31 97 THR A C 1
ATOM 746 O O . THR A 1 97 ? 14.320 -21.279 -29.037 1.00 40.31 97 THR A O 1
ATOM 749 N N . THR A 1 98 ? 15.923 -22.837 -29.353 1.00 38.91 98 THR A N 1
ATOM 750 C CA . THR A 1 98 ? 15.631 -23.385 -30.692 1.00 38.91 98 THR A CA 1
ATOM 751 C C . THR A 1 98 ? 16.048 -22.573 -31.924 1.00 38.91 98 THR A C 1
ATOM 753 O O . THR A 1 98 ? 15.586 -21.475 -32.206 1.00 38.91 98 THR A O 1
ATOM 756 N N . GLY A 1 99 ? 16.988 -23.167 -32.668 1.00 44.31 99 GLY A N 1
ATOM 757 C CA . GLY A 1 99 ? 17.570 -22.614 -33.878 1.00 44.31 99 GLY A CA 1
ATOM 758 C C . GLY A 1 99 ? 16.588 -22.493 -35.039 1.00 44.31 99 GLY A C 1
ATOM 759 O O . GLY A 1 99 ? 15.642 -23.262 -35.173 1.00 44.31 99 GLY A O 1
ATOM 760 N N . GLY A 1 100 ? 16.880 -21.540 -35.921 1.00 38.41 100 GLY A N 1
ATOM 761 C CA . GLY A 1 100 ? 16.163 -21.366 -37.178 1.00 38.41 100 GLY A CA 1
ATOM 762 C C . GLY A 1 100 ? 16.032 -19.901 -37.572 1.00 38.41 100 GLY A C 1
ATOM 763 O O . GLY A 1 100 ? 15.159 -19.192 -37.098 1.00 38.41 100 GLY A O 1
ATOM 764 N N . SER A 1 101 ? 16.927 -19.465 -38.455 1.00 43.81 101 SER A N 1
ATOM 765 C CA . SER A 1 101 ? 16.789 -18.377 -39.431 1.00 43.81 101 SER A CA 1
ATOM 766 C C . SER A 1 101 ? 15.567 -17.440 -39.342 1.00 43.81 101 SER A C 1
ATOM 768 O O . SER A 1 101 ? 14.455 -17.819 -39.683 1.00 43.81 101 SER A O 1
ATOM 770 N N . ARG A 1 102 ? 15.857 -16.158 -39.066 1.00 49.38 102 ARG A N 1
ATOM 771 C CA . ARG A 1 102 ? 15.192 -14.922 -39.544 1.00 49.38 102 ARG A CA 1
ATOM 772 C C . ARG A 1 102 ? 13.693 -15.010 -39.894 1.00 49.38 102 ARG A C 1
ATOM 774 O O . ARG A 1 102 ? 13.343 -15.483 -40.971 1.00 49.38 102 ARG A O 1
ATOM 781 N N . LYS A 1 103 ? 12.880 -14.240 -39.163 1.00 37.00 103 LYS A N 1
ATOM 782 C CA . LYS A 1 103 ? 11.991 -13.207 -39.737 1.00 37.00 103 LYS A CA 1
ATOM 783 C C . LYS A 1 103 ? 11.528 -12.247 -38.640 1.00 37.00 103 LYS A C 1
ATOM 785 O O . LYS A 1 103 ? 10.927 -12.655 -37.657 1.00 37.00 103 LYS A O 1
ATOM 790 N N . LYS A 1 104 ? 11.822 -10.959 -38.839 1.00 47.84 104 LYS A N 1
ATOM 791 C CA . LYS A 1 104 ? 11.250 -9.848 -38.075 1.00 47.84 104 LYS A CA 1
ATOM 792 C C . LYS A 1 104 ? 9.727 -9.912 -38.200 1.00 47.84 104 LYS A C 1
ATOM 794 O O . LYS A 1 104 ? 9.206 -9.705 -39.292 1.00 47.84 104 LYS A O 1
ATOM 799 N N . SER A 1 105 ? 9.040 -10.158 -37.095 1.00 33.62 105 SER A N 1
ATOM 800 C CA . SER A 1 105 ? 7.636 -9.802 -36.932 1.00 33.62 105 SER A CA 1
ATOM 801 C C . SER A 1 105 ? 7.552 -8.963 -35.669 1.00 33.62 105 SER A C 1
ATOM 803 O O . SER A 1 105 ? 7.520 -9.481 -34.558 1.00 33.62 105 SER A O 1
ATOM 805 N N . ALA A 1 106 ? 7.618 -7.645 -35.847 1.00 42.75 106 ALA A N 1
ATOM 806 C CA . ALA A 1 106 ? 7.254 -6.698 -34.810 1.00 42.75 106 ALA A CA 1
ATOM 807 C C . ALA A 1 106 ? 5.727 -6.754 -34.678 1.00 42.75 106 ALA A C 1
ATOM 809 O O . ALA A 1 106 ? 5.012 -5.950 -35.269 1.00 42.75 106 ALA A O 1
ATOM 810 N N . SER A 1 107 ? 5.219 -7.764 -33.976 1.00 39.31 107 SER A N 1
ATOM 811 C CA . SER A 1 107 ? 3.812 -7.832 -33.611 1.00 39.31 107 SER A CA 1
ATOM 812 C C . SER A 1 107 ? 3.626 -7.099 -32.292 1.00 39.31 107 SER A C 1
ATOM 814 O O . SER A 1 107 ? 3.896 -7.643 -31.227 1.00 39.31 107 SER A O 1
ATOM 816 N N . ASN A 1 108 ? 3.171 -5.854 -32.401 1.00 41.06 108 ASN A N 1
ATOM 817 C CA . ASN A 1 108 ? 2.319 -5.178 -31.428 1.00 41.06 108 ASN A CA 1
ATOM 818 C C . ASN A 1 108 ? 2.715 -5.351 -29.951 1.00 41.06 108 ASN A C 1
ATOM 820 O O . ASN A 1 108 ? 1.890 -5.742 -29.127 1.00 41.06 108 ASN A O 1
ATOM 824 N N . ALA A 1 109 ? 3.936 -4.958 -29.585 1.00 43.75 109 ALA A N 1
ATOM 825 C CA . ALA A 1 109 ? 4.132 -4.391 -28.258 1.00 43.75 109 ALA A CA 1
ATOM 826 C C . ALA A 1 109 ? 3.391 -3.053 -28.279 1.00 43.75 109 ALA A C 1
ATOM 828 O O . ALA A 1 109 ? 3.891 -2.069 -28.824 1.00 43.75 109 ALA A O 1
ATOM 829 N N . ALA A 1 110 ? 2.135 -3.063 -27.828 1.00 43.81 110 ALA A N 1
ATOM 830 C CA . ALA A 1 110 ? 1.342 -1.861 -27.653 1.00 43.81 110 ALA A CA 1
ATOM 831 C C . ALA A 1 110 ? 2.229 -0.834 -26.951 1.00 43.81 110 ALA A C 1
ATOM 833 O O . ALA A 1 110 ? 2.656 -1.060 -25.820 1.00 43.81 110 ALA A O 1
ATOM 834 N N . ALA A 1 111 ? 2.561 0.240 -27.668 1.00 46.88 111 ALA A N 1
ATOM 835 C CA . ALA A 1 111 ? 3.292 1.366 -27.130 1.00 46.88 111 ALA A CA 1
ATOM 836 C C . ALA A 1 111 ? 2.457 1.924 -25.977 1.00 46.88 111 ALA A C 1
ATOM 838 O O . ALA A 1 111 ? 1.553 2.738 -26.171 1.00 46.88 111 ALA A O 1
ATOM 839 N N . THR A 1 112 ? 2.718 1.443 -24.764 1.00 48.12 112 THR A N 1
ATOM 840 C CA . THR A 1 112 ? 2.332 2.159 -23.564 1.00 48.12 112 THR A CA 1
ATOM 841 C C . THR A 1 112 ? 2.964 3.541 -23.710 1.00 48.12 112 THR A C 1
ATOM 843 O O . THR A 1 112 ? 4.149 3.640 -24.043 1.00 48.12 112 THR A O 1
ATOM 846 N N . PRO A 1 113 ? 2.192 4.633 -23.579 1.00 46.53 113 PRO A N 1
ATOM 847 C CA . PRO A 1 113 ? 2.729 5.958 -23.836 1.00 46.53 113 PRO A CA 1
ATOM 848 C C . PRO A 1 113 ? 3.942 6.162 -22.932 1.00 46.53 113 PRO A C 1
ATOM 850 O O . PRO A 1 113 ? 3.810 6.003 -21.719 1.00 46.53 113 PRO A O 1
ATOM 853 N N . ALA A 1 114 ? 5.096 6.539 -23.488 1.00 52.75 114 ALA A N 1
ATOM 854 C CA . ALA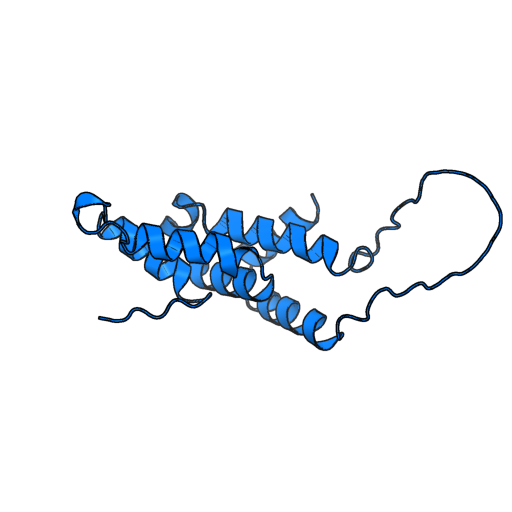 A 1 114 ? 6.309 6.842 -22.717 1.00 52.75 114 ALA A CA 1
ATOM 855 C C . ALA A 1 114 ? 6.018 7.766 -21.510 1.00 52.75 114 ALA A C 1
ATOM 857 O O . ALA A 1 114 ? 6.544 7.579 -20.422 1.00 52.75 114 ALA A O 1
ATOM 858 N N . LYS A 1 115 ? 5.021 8.649 -21.641 1.00 51.38 115 LYS A N 1
ATOM 859 C CA . LYS A 1 115 ? 4.506 9.528 -20.580 1.00 51.38 115 LYS A CA 1
ATOM 860 C C . LYS A 1 115 ? 4.005 8.809 -19.312 1.00 51.38 115 LYS A C 1
ATOM 862 O O . LYS A 1 115 ? 4.106 9.344 -18.211 1.00 51.38 115 LYS A O 1
ATOM 867 N N . LEU A 1 116 ? 3.432 7.610 -19.439 1.00 50.50 116 LEU A N 1
ATOM 868 C CA . LEU A 1 116 ? 3.040 6.779 -18.293 1.00 50.50 116 LEU A CA 1
ATOM 869 C C . LEU A 1 116 ? 4.259 6.131 -17.630 1.00 50.50 116 LEU A C 1
ATOM 871 O O . LEU A 1 116 ? 4.234 5.954 -16.415 1.00 50.50 116 LEU A O 1
ATOM 875 N N . ARG A 1 117 ? 5.299 5.835 -18.420 1.00 57.31 117 ARG A N 1
ATOM 876 C CA . ARG A 1 117 ? 6.560 5.212 -18.000 1.00 57.31 117 ARG A CA 1
ATOM 877 C C . ARG A 1 117 ? 7.413 6.162 -17.155 1.00 57.31 117 ARG A C 1
ATOM 879 O O . ARG A 1 117 ? 7.977 5.709 -16.172 1.00 57.31 117 ARG A O 1
ATOM 886 N N . ASP A 1 118 ? 7.419 7.457 -17.463 1.00 64.69 118 ASP A N 1
ATOM 887 C CA . ASP A 1 118 ? 8.283 8.425 -16.763 1.00 64.69 118 ASP A CA 1
ATOM 888 C C . ASP A 1 118 ? 7.696 8.8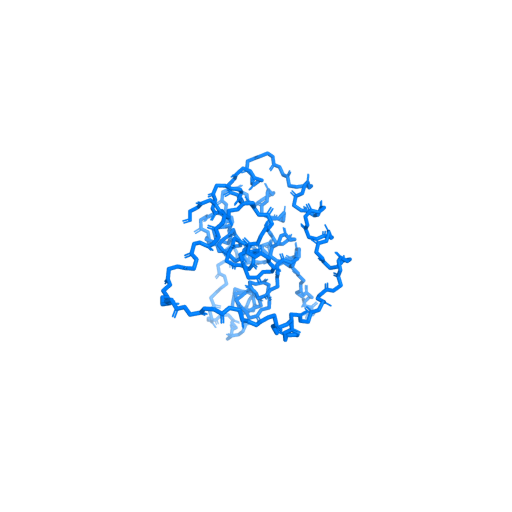78 -15.416 1.00 64.69 118 ASP A C 1
ATOM 890 O O . ASP A 1 118 ? 8.386 8.944 -14.403 1.00 64.69 118 ASP A O 1
ATOM 894 N N . SER A 1 119 ? 6.381 9.088 -15.360 1.00 78.75 119 SER A N 1
ATOM 895 C CA . SER A 1 119 ? 5.741 9.669 -14.164 1.00 78.75 119 SER A CA 1
ATOM 896 C C . SER A 1 119 ? 5.833 8.834 -12.873 1.00 78.75 119 SER A C 1
ATOM 898 O O . SER A 1 119 ? 5.935 9.416 -11.802 1.00 78.75 119 SER A O 1
ATOM 900 N N . TRP A 1 120 ? 5.820 7.492 -12.923 1.00 86.81 120 TRP A N 1
ATOM 901 C CA . TRP A 1 120 ? 5.983 6.694 -11.688 1.00 86.81 120 TRP A CA 1
ATOM 902 C C . TRP A 1 120 ? 7.444 6.627 -11.221 1.00 86.81 120 TRP A C 1
ATOM 904 O O . TRP A 1 120 ? 7.695 6.459 -10.030 1.00 86.81 120 TRP A O 1
ATOM 914 N N . VAL A 1 121 ? 8.399 6.775 -12.145 1.00 88.75 121 VAL A N 1
ATOM 915 C CA . VAL A 1 121 ? 9.833 6.843 -11.834 1.00 88.75 121 VAL A CA 1
ATOM 916 C C . VAL A 1 121 ? 10.164 8.188 -11.189 1.00 88.75 121 VAL A C 1
ATOM 918 O O . VAL A 1 121 ? 10.895 8.235 -10.202 1.00 88.75 121 VAL A O 1
ATOM 921 N N . GLU A 1 122 ? 9.570 9.276 -11.685 1.00 89.50 122 GLU A N 1
ATOM 922 C CA . GLU A 1 122 ? 9.634 10.593 -11.039 1.00 89.50 122 GLU A CA 1
ATOM 923 C C . GLU A 1 122 ? 9.050 10.556 -9.620 1.00 89.50 122 GLU A C 1
ATOM 925 O O . GLU A 1 122 ? 9.631 11.126 -8.697 1.00 89.50 122 GLU A O 1
ATOM 930 N N . ASP A 1 123 ? 7.930 9.852 -9.425 1.00 90.50 123 ASP A N 1
ATOM 931 C CA . ASP A 1 123 ? 7.332 9.668 -8.101 1.00 90.50 123 ASP A CA 1
ATOM 932 C C . ASP A 1 123 ? 8.228 8.821 -7.175 1.00 90.50 123 ASP A C 1
ATOM 934 O O . ASP A 1 123 ? 8.338 9.130 -5.985 1.00 90.50 123 ASP A O 1
ATOM 938 N N . LEU A 1 124 ? 8.912 7.796 -7.705 1.00 91.44 124 LEU A N 1
ATOM 939 C CA . LEU A 1 124 ? 9.897 7.000 -6.961 1.00 91.44 124 LEU A CA 1
ATOM 940 C C . LEU A 1 124 ? 11.093 7.835 -6.502 1.00 91.44 124 LEU A C 1
ATOM 942 O O . LEU A 1 124 ? 11.556 7.666 -5.377 1.00 91.44 124 LEU A O 1
ATOM 946 N N . ALA A 1 125 ? 11.582 8.745 -7.347 1.00 90.31 125 ALA A N 1
ATOM 947 C CA . ALA A 1 125 ? 12.707 9.621 -7.020 1.00 90.31 125 ALA A CA 1
ATOM 948 C C . ALA A 1 125 ? 12.399 10.597 -5.867 1.00 90.31 125 ALA A C 1
ATOM 950 O O . ALA A 1 125 ? 13.312 11.192 -5.300 1.00 90.31 125 ALA A O 1
ATOM 951 N N . GLN A 1 126 ? 11.122 10.764 -5.510 1.00 92.19 126 GLN A N 1
ATOM 952 C CA . GLN A 1 126 ? 10.689 11.575 -4.372 1.00 92.19 126 GLN A CA 1
ATOM 953 C C . GLN A 1 126 ? 10.515 10.773 -3.072 1.00 92.19 126 GLN A C 1
ATOM 955 O O . GLN A 1 126 ? 10.014 11.334 -2.091 1.00 92.19 126 GLN A O 1
ATOM 960 N N . LEU A 1 127 ? 10.840 9.478 -3.067 1.00 94.69 127 LEU A N 1
ATOM 961 C CA . LEU A 1 127 ? 10.918 8.680 -1.846 1.00 94.69 127 LEU A CA 1
ATOM 962 C C . LEU A 1 127 ? 12.199 9.012 -1.070 1.00 94.69 127 LEU A C 1
ATOM 964 O O . LEU A 1 127 ? 13.203 9.458 -1.624 1.00 94.69 127 LEU A O 1
ATOM 968 N N . SER A 1 128 ? 12.169 8.759 0.230 1.00 94.19 128 SER A N 1
ATOM 969 C CA . SER A 1 128 ? 13.345 8.748 1.094 1.00 94.19 128 SER A CA 1
ATOM 970 C C . SER A 1 128 ? 14.379 7.718 0.625 1.00 94.19 128 SER A C 1
ATOM 972 O O . SER A 1 128 ? 14.046 6.705 0.001 1.00 94.19 128 SER A O 1
ATOM 974 N N . SER A 1 129 ? 15.650 7.963 0.964 1.00 92.62 129 SER A N 1
ATOM 975 C CA . SER A 1 129 ? 16.779 7.105 0.579 1.00 92.62 129 SER A CA 1
ATOM 976 C C . SER A 1 129 ? 16.567 5.642 0.967 1.00 92.62 129 SER A C 1
ATOM 978 O O . SER A 1 129 ? 16.857 4.748 0.177 1.00 92.62 129 SER A O 1
ATOM 980 N N . GLU A 1 130 ? 16.011 5.397 2.154 1.00 93.12 130 GLU A N 1
ATOM 981 C CA . GLU A 1 130 ? 15.737 4.053 2.666 1.00 93.12 130 GLU A CA 1
ATOM 982 C C . GLU A 1 130 ? 14.739 3.297 1.782 1.00 93.12 130 GLU A C 1
ATOM 984 O O . GLU A 1 130 ? 15.014 2.193 1.312 1.00 93.12 130 GLU A O 1
ATOM 989 N N . PHE A 1 131 ? 13.583 3.903 1.504 1.00 94.19 131 PHE A N 1
ATOM 990 C CA . PHE A 1 131 ? 12.532 3.269 0.712 1.00 94.19 131 PHE A CA 1
ATOM 991 C C . PHE A 1 131 ? 12.940 3.102 -0.750 1.00 94.19 131 PHE A C 1
ATOM 993 O O . PHE A 1 131 ? 12.692 2.047 -1.334 1.00 94.19 131 PHE A O 1
ATOM 1000 N N . PHE A 1 132 ? 13.613 4.102 -1.321 1.00 94.50 132 PHE A N 1
ATOM 1001 C CA . PHE A 1 132 ? 14.150 4.019 -2.673 1.00 94.50 132 PHE A CA 1
ATOM 1002 C C . PHE A 1 132 ? 15.123 2.840 -2.815 1.00 94.50 132 PHE A C 1
ATOM 1004 O O . PHE A 1 132 ? 14.950 2.001 -3.698 1.00 94.50 132 PHE A O 1
ATOM 1011 N N . ASN A 1 133 ? 16.095 2.713 -1.905 1.00 94.31 133 ASN A N 1
ATOM 1012 C CA . ASN A 1 133 ? 17.057 1.611 -1.932 1.00 94.31 133 ASN A CA 1
ATOM 1013 C C . ASN A 1 133 ? 16.379 0.245 -1.779 1.00 94.31 133 ASN A C 1
ATOM 1015 O O . ASN A 1 133 ? 16.742 -0.693 -2.486 1.00 94.31 133 ASN A O 1
ATOM 1019 N N . ARG A 1 134 ? 15.367 0.125 -0.909 1.00 95.25 134 ARG A N 1
ATOM 1020 C CA . ARG A 1 134 ? 14.607 -1.127 -0.756 1.00 95.25 134 ARG A CA 1
ATOM 1021 C C . ARG A 1 134 ? 13.873 -1.518 -2.039 1.00 95.25 134 ARG A C 1
ATOM 1023 O O . ARG A 1 134 ? 13.912 -2.686 -2.410 1.00 95.25 134 ARG A O 1
ATOM 1030 N N . VAL A 1 135 ? 13.263 -0.558 -2.739 1.00 94.81 135 VAL A N 1
ATOM 1031 C CA . VAL A 1 135 ? 12.608 -0.814 -4.034 1.00 94.81 135 VAL A CA 1
ATOM 1032 C C . VAL A 1 135 ? 13.624 -1.285 -5.074 1.00 94.81 135 VAL A C 1
ATOM 1034 O O . VAL A 1 135 ? 13.404 -2.309 -5.712 1.00 94.81 135 VAL A O 1
ATOM 1037 N N . ILE A 1 136 ? 14.756 -0.590 -5.217 1.00 91.75 136 ILE A N 1
ATOM 1038 C CA . ILE A 1 136 ? 15.792 -0.959 -6.195 1.00 91.75 136 ILE A CA 1
ATOM 1039 C C . ILE A 1 136 ? 16.403 -2.335 -5.892 1.00 91.75 136 ILE A C 1
ATOM 1041 O O . ILE A 1 136 ? 16.710 -3.082 -6.820 1.00 91.75 136 ILE A O 1
ATOM 1045 N N . SER A 1 137 ? 16.572 -2.689 -4.618 1.00 92.69 137 SER A N 1
ATOM 1046 C CA . SER A 1 137 ? 17.020 -4.028 -4.223 1.00 92.69 137 SER A CA 1
ATOM 1047 C C . SER A 1 137 ? 15.993 -5.097 -4.594 1.00 92.69 137 SER A C 1
ATOM 1049 O O . SER A 1 137 ? 16.363 -6.063 -5.250 1.00 92.69 137 SER A O 1
ATOM 1051 N N . ALA A 1 138 ? 14.710 -4.883 -4.289 1.00 93.31 138 ALA A N 1
ATOM 1052 C CA . ALA A 1 138 ? 13.635 -5.822 -4.626 1.00 93.31 138 ALA A CA 1
ATOM 1053 C C . ALA A 1 138 ? 13.398 -5.982 -6.139 1.00 93.31 138 ALA A C 1
ATOM 1055 O O . ALA A 1 138 ? 12.796 -6.953 -6.573 1.00 93.31 138 ALA A O 1
ATOM 1056 N N . MET A 1 139 ? 13.829 -5.018 -6.956 1.00 88.38 139 MET A N 1
ATOM 1057 C CA . MET A 1 139 ? 13.791 -5.122 -8.421 1.00 88.38 139 MET A CA 1
ATOM 1058 C C . MET A 1 139 ? 14.965 -5.912 -9.007 1.00 88.38 139 MET A C 1
ATOM 1060 O O . MET A 1 139 ? 14.940 -6.240 -10.190 1.00 88.38 139 MET A O 1
ATOM 1064 N N . ARG A 1 140 ? 16.026 -6.130 -8.226 1.00 80.56 140 ARG A N 1
ATOM 1065 C CA . ARG A 1 140 ? 17.231 -6.849 -8.658 1.00 80.56 140 ARG A CA 1
ATOM 1066 C C . ARG A 1 140 ? 17.119 -8.357 -8.434 1.00 80.56 140 ARG A C 1
ATOM 1068 O O . ARG A 1 140 ? 17.861 -9.100 -9.072 1.00 80.56 140 ARG A O 1
ATOM 1075 N N . GLU A 1 141 ? 16.270 -8.759 -7.496 1.00 65.25 141 GLU A N 1
ATOM 1076 C CA . GLU A 1 141 ? 15.940 -10.153 -7.176 1.00 65.25 141 GLU A CA 1
ATOM 1077 C C . GLU A 1 141 ? 15.068 -10.787 -8.267 1.00 65.25 141 GLU A C 1
ATOM 1079 O O . GLU A 1 141 ? 15.342 -11.963 -8.599 1.00 65.25 141 GLU A O 1
#

InterPro domains:
  IPR027356 NPH3 domain [PS51649] (118-141)
  IPR043454 NPH3/RPT2-like family [PTHR32370] (1-140)

Radius of gyration: 18.96 Å; chains: 1; bounding box: 39×35×57 Å

Sequence (141 aa):
VKIELTAGKVAPLRCAGEVLEMTEEYSEDNLINKTERFLSQSVLKNIKDSVKALKSCERLSPMAENLGIVHRCIDAISSKAALYDPTLFGWPVNEATTGGSRKKSASNAAATPAKLRDSWVEDLAQLSSEFFNRVISAMRE

Organism: Opuntia streptacantha (NCBI:txid393608)

Foldseek 3Di:
DDDDDALLCLLVQLLVCVVVVPDCVVPVCGSNNVSVCCLVVPQLQDLLSLLNNLQSCVVVPPRSVVVCSNVSSLLSNLVVVCVVDVPPVPDPPPPDDDDDDDDDDPPDPPCPDVVSVVVSVVSLVPHDPVSNVSSVVSNVD